Protein AF-A0A4V3Z1F3-F1 (afdb_monomer)

Secondary structure (DSSP, 8-state):
------HHHHHHHTTT-S-TTS----HHHHHHHHHHH---SSHHHHHHHHHHHHHHHHHHHHHHHHHHGGGS--S--S---S---HHHHHHHHHHHHTSSS--HHHHHHHHHHTT-----------

Structure (mmCIF, N/CA/C/O backbone):
data_AF-A0A4V3Z1F3-F1
#
_entry.id   AF-A0A4V3Z1F3-F1
#
loop_
_atom_site.group_PDB
_atom_site.id
_atom_site.type_symbol
_atom_site.label_atom_id
_atom_site.label_alt_id
_atom_site.label_comp_id
_atom_site.label_asym_id
_atom_site.label_entity_id
_atom_site.label_seq_id
_atom_site.pdbx_PDB_ins_code
_atom_site.Cartn_x
_atom_site.Cartn_y
_atom_site.Cartn_z
_atom_site.occupancy
_atom_site.B_iso_or_equiv
_atom_site.auth_seq_id
_atom_site.auth_comp_id
_atom_site.auth_asym_id
_atom_site.auth_atom_id
_atom_site.pdbx_PDB_model_num
ATOM 1 N N . MET A 1 1 ? 23.280 1.989 -1.046 1.00 28.89 1 MET A N 1
ATOM 2 C CA . MET A 1 1 ? 22.941 2.485 0.305 1.00 28.89 1 MET A CA 1
ATOM 3 C C . MET A 1 1 ? 21.951 1.508 0.903 1.00 28.89 1 MET A C 1
ATOM 5 O O . MET A 1 1 ? 21.004 1.151 0.226 1.00 28.89 1 MET A O 1
ATOM 9 N N . THR A 1 2 ? 22.189 0.994 2.107 1.00 34.03 2 THR A N 1
ATOM 10 C CA . THR A 1 2 ? 21.281 0.016 2.719 1.00 34.03 2 THR A CA 1
ATOM 11 C C . THR A 1 2 ? 20.202 0.789 3.471 1.00 34.03 2 THR A C 1
ATOM 13 O O . THR A 1 2 ? 20.437 1.203 4.604 1.00 34.03 2 THR A O 1
ATOM 16 N N . LEU A 1 3 ? 19.044 1.023 2.846 1.00 44.69 3 LEU A N 1
ATOM 17 C CA . LEU A 1 3 ? 17.815 1.413 3.548 1.00 44.69 3 LEU A CA 1
ATOM 18 C C . LEU A 1 3 ? 17.437 0.247 4.471 1.00 44.69 3 LEU A C 1
ATOM 20 O O . LEU A 1 3 ? 16.733 -0.684 4.096 1.00 44.69 3 LEU A O 1
ATOM 24 N N . LYS A 1 4 ? 18.069 0.224 5.647 1.00 42.78 4 LYS A N 1
ATOM 25 C CA . LYS A 1 4 ? 18.045 -0.900 6.586 1.00 42.78 4 LYS A CA 1
ATOM 26 C C . LYS A 1 4 ? 16.955 -0.766 7.642 1.00 42.78 4 LYS A C 1
ATOM 28 O O . LYS A 1 4 ? 16.762 -1.721 8.377 1.00 42.78 4 LYS A O 1
ATOM 33 N N . ALA A 1 5 ? 16.221 0.347 7.655 1.00 52.66 5 ALA A N 1
ATOM 34 C CA . ALA A 1 5 ? 14.943 0.408 8.342 1.00 52.66 5 ALA A CA 1
ATOM 35 C C . ALA A 1 5 ? 13.912 -0.341 7.489 1.00 52.66 5 ALA A C 1
ATOM 37 O O . ALA A 1 5 ? 13.192 0.248 6.685 1.00 52.66 5 ALA A O 1
ATOM 38 N N . GLY A 1 6 ? 13.905 -1.670 7.606 1.00 70.00 6 GLY A N 1
ATOM 39 C CA . GLY A 1 6 ? 12.818 -2.480 7.064 1.00 70.00 6 GLY A CA 1
ATOM 40 C C . GLY A 1 6 ? 11.495 -2.066 7.711 1.00 70.00 6 GLY A C 1
ATOM 41 O O . GLY A 1 6 ? 11.493 -1.520 8.816 1.00 70.00 6 GLY A O 1
ATOM 42 N N . ILE A 1 7 ? 10.369 -2.349 7.055 1.00 73.44 7 ILE A N 1
ATOM 43 C CA . ILE A 1 7 ? 9.035 -2.078 7.616 1.00 73.44 7 ILE A CA 1
ATOM 44 C C . ILE A 1 7 ? 8.907 -2.632 9.038 1.00 73.44 7 ILE A C 1
ATOM 46 O O . ILE A 1 7 ? 8.368 -1.951 9.894 1.00 73.44 7 ILE A O 1
ATOM 50 N N . ASP A 1 8 ? 9.519 -3.779 9.336 1.00 74.88 8 ASP A N 1
ATOM 51 C CA . ASP A 1 8 ? 9.546 -4.360 10.683 1.00 74.88 8 ASP A CA 1
ATOM 52 C C . ASP A 1 8 ? 10.271 -3.496 11.730 1.00 74.88 8 ASP A C 1
ATOM 54 O O . ASP A 1 8 ? 9.966 -3.551 12.920 1.00 74.88 8 ASP A O 1
ATOM 58 N N . GLU A 1 9 ? 11.286 -2.726 11.339 1.00 77.38 9 GLU A N 1
ATOM 59 C CA . GLU A 1 9 ? 11.969 -1.777 12.225 1.00 77.38 9 GLU A CA 1
ATOM 60 C C . GLU A 1 9 ? 11.124 -0.531 12.463 1.00 77.38 9 GLU A C 1
ATOM 62 O O . GLU A 1 9 ? 10.979 -0.099 13.606 1.00 77.38 9 GLU A O 1
ATOM 67 N N . ILE A 1 10 ? 10.492 -0.018 11.408 1.00 75.50 10 ILE A N 1
ATOM 68 C CA . ILE A 1 10 ? 9.575 1.119 11.499 1.00 75.50 10 ILE A CA 1
ATOM 69 C C . ILE A 1 10 ? 8.356 0.729 12.342 1.00 75.50 10 ILE A C 1
ATOM 71 O O . ILE A 1 10 ? 8.031 1.429 13.295 1.00 75.50 10 ILE A O 1
ATOM 75 N N . ALA A 1 11 ? 7.754 -0.432 12.090 1.00 74.56 11 ALA A N 1
ATOM 76 C CA . ALA A 1 11 ? 6.640 -0.983 12.857 1.00 74.56 11 ALA A CA 1
ATOM 77 C C . ALA A 1 11 ? 6.973 -1.103 14.351 1.00 74.56 11 ALA A C 1
ATOM 79 O O . ALA A 1 11 ? 6.165 -0.718 15.192 1.00 74.56 11 ALA A O 1
ATOM 80 N N . ARG A 1 12 ? 8.185 -1.569 14.693 1.00 77.00 12 ARG A N 1
ATOM 81 C CA . ARG A 1 12 ? 8.667 -1.610 16.085 1.00 77.00 12 ARG A CA 1
ATOM 82 C C . ARG A 1 12 ? 8.836 -0.218 16.697 1.00 77.00 12 ARG A C 1
ATOM 84 O O . ARG A 1 12 ? 8.597 -0.064 17.888 1.00 77.00 12 ARG A O 1
ATOM 91 N N . SER A 1 13 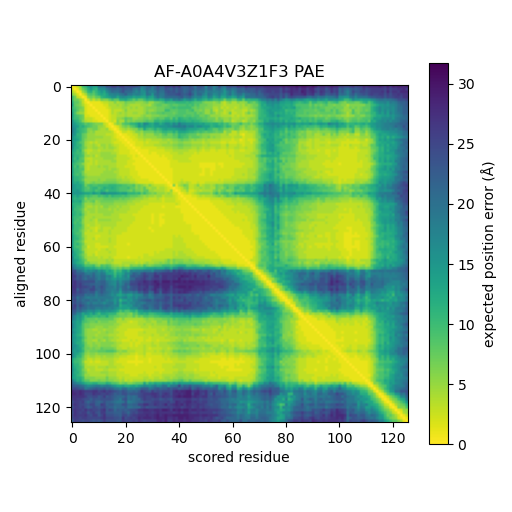? 9.244 0.776 15.909 1.00 75.00 13 SER A N 1
ATOM 92 C CA . SER A 1 13 ? 9.413 2.162 16.372 1.00 75.00 13 SER A CA 1
ATOM 93 C C . SER A 1 13 ? 8.094 2.914 16.583 1.00 75.00 13 SER A C 1
ATOM 95 O O . SER A 1 13 ? 8.071 3.914 17.292 1.00 75.00 13 SER A O 1
ATOM 97 N N . LEU A 1 14 ? 6.996 2.425 15.999 1.00 70.88 14 LEU A N 1
ATOM 98 C CA . LEU A 1 14 ? 5.681 3.068 16.033 1.00 70.88 14 LEU A CA 1
ATOM 99 C C . LEU A 1 14 ? 4.902 2.838 17.348 1.00 70.88 14 LEU A C 1
ATOM 101 O O . LEU A 1 14 ? 3.731 3.176 17.392 1.00 70.88 14 LEU A O 1
ATOM 105 N N . ASP A 1 15 ? 5.507 2.271 18.400 1.00 68.25 15 ASP A N 1
ATOM 106 C CA . ASP A 1 15 ? 4.989 2.199 19.788 1.00 68.25 15 ASP A CA 1
ATOM 107 C C . ASP A 1 15 ? 3.460 1.986 19.931 1.00 68.25 15 ASP A C 1
ATOM 109 O O . ASP A 1 15 ? 2.726 2.805 20.480 1.00 68.25 15 ASP A O 1
ATOM 113 N N . GLY A 1 16 ? 2.945 0.884 19.373 1.00 64.50 16 GLY A N 1
ATOM 114 C CA . GLY A 1 16 ? 1.521 0.525 19.476 1.00 64.50 16 GLY A CA 1
ATOM 115 C C . GLY A 1 16 ? 0.583 1.215 18.475 1.00 64.50 16 GLY A C 1
ATOM 116 O O . GLY A 1 16 ? -0.617 0.944 18.490 1.00 64.50 16 GLY A O 1
ATOM 117 N N . LEU A 1 17 ? 1.112 2.049 17.574 1.00 69.75 17 LEU A N 1
ATOM 118 C CA . LEU A 1 17 ? 0.372 2.655 16.458 1.00 69.75 17 LEU A CA 1
ATOM 119 C C . LEU A 1 17 ? 0.265 1.718 15.242 1.00 69.75 17 LEU A C 1
ATOM 121 O O . LEU A 1 17 ? -0.504 1.997 14.328 1.00 69.75 17 LEU A O 1
ATOM 125 N N . HIS A 1 18 ? 1.029 0.619 15.216 1.00 76.25 18 HIS A N 1
ATOM 126 C CA . HIS A 1 18 ? 0.930 -0.410 14.180 1.00 76.25 18 HIS A CA 1
ATOM 127 C C . HIS A 1 18 ? -0.309 -1.296 14.422 1.00 76.25 18 HIS A C 1
ATOM 129 O O . HIS A 1 18 ? -0.342 -2.021 15.422 1.00 76.25 18 HIS A O 1
ATOM 135 N N . PRO A 1 19 ? -1.327 -1.274 13.541 1.00 74.81 19 PRO A N 1
ATOM 136 C CA . PRO A 1 19 ? -2.547 -2.038 13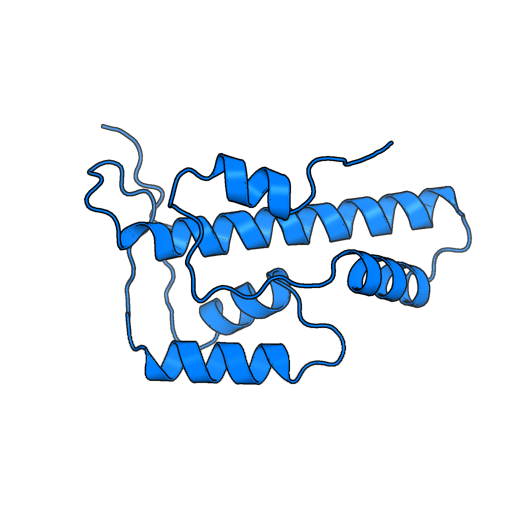.764 1.00 74.81 19 PRO A CA 1
ATOM 137 C C . PRO A 1 19 ? -2.307 -3.551 13.605 1.00 74.81 19 PRO A C 1
ATOM 139 O O . PRO A 1 19 ? -1.691 -3.964 12.625 1.00 74.81 19 PRO A O 1
ATOM 142 N N . PRO A 1 20 ? -2.834 -4.412 14.497 1.00 76.44 20 PRO A N 1
ATOM 143 C CA . PRO A 1 20 ? -2.590 -5.859 14.442 1.00 76.44 20 PRO A CA 1
ATOM 144 C C . PRO A 1 20 ? -3.236 -6.554 13.233 1.00 76.44 20 PRO A C 1
ATOM 146 O O . PRO A 1 20 ? -2.855 -7.669 12.894 1.00 76.44 20 PRO A O 1
ATOM 149 N N . TRP A 1 21 ? -4.219 -5.913 12.599 1.00 77.94 21 TRP A N 1
ATOM 150 C CA . TRP A 1 21 ? -4.883 -6.403 11.390 1.00 77.94 21 TRP A CA 1
ATOM 151 C C . TRP A 1 21 ? -4.145 -6.014 10.101 1.00 77.94 21 TRP A C 1
ATOM 153 O O . TRP A 1 21 ? -4.481 -6.530 9.036 1.00 77.94 21 TRP A O 1
ATOM 163 N N . LEU A 1 22 ? -3.165 -5.103 10.165 1.00 83.12 22 LEU A N 1
ATOM 164 C CA . LEU A 1 22 ? -2.455 -4.625 8.983 1.00 83.12 22 LEU A CA 1
ATOM 165 C C . LEU A 1 22 ? -1.472 -5.706 8.489 1.00 83.12 22 LEU A C 1
ATOM 167 O O . LEU A 1 22 ? -0.583 -6.105 9.244 1.00 83.12 22 LEU A O 1
ATOM 171 N N . PRO A 1 23 ? -1.587 -6.191 7.238 1.00 84.06 23 PRO A N 1
ATOM 172 C CA . PRO A 1 23 ? -0.687 -7.222 6.731 1.00 84.06 23 PRO A CA 1
ATOM 173 C C . PRO A 1 23 ? 0.748 -6.711 6.549 1.00 84.06 23 PRO A C 1
ATOM 175 O O . PRO A 1 23 ? 0.968 -5.546 6.212 1.00 84.06 23 PRO A O 1
ATOM 178 N N . ALA A 1 24 ? 1.722 -7.612 6.685 1.00 86.44 24 ALA A N 1
ATOM 179 C CA . ALA A 1 24 ? 3.105 -7.374 6.278 1.00 86.44 24 ALA A CA 1
ATOM 180 C C . ALA A 1 24 ? 3.274 -7.716 4.788 1.00 86.44 24 ALA A C 1
ATOM 182 O O . ALA A 1 24 ? 3.122 -8.877 4.400 1.00 86.44 24 ALA A O 1
ATOM 183 N N . TYR A 1 25 ? 3.571 -6.722 3.947 1.00 87.69 25 TYR A N 1
ATOM 184 C CA . TYR A 1 25 ? 3.825 -6.944 2.518 1.00 87.69 25 TYR A CA 1
ATOM 185 C C . TYR A 1 25 ? 5.303 -7.230 2.231 1.00 87.69 25 TYR A C 1
ATOM 187 O O . TYR A 1 25 ? 6.202 -6.694 2.882 1.00 87.69 25 TYR A O 1
ATOM 195 N N . ASP A 1 26 ? 5.562 -8.081 1.232 1.00 88.50 26 ASP A N 1
ATOM 196 C CA . ASP A 1 26 ? 6.920 -8.441 0.825 1.00 88.50 26 ASP A CA 1
ATOM 197 C C . ASP A 1 26 ? 7.554 -7.325 -0.017 1.00 88.50 26 ASP A C 1
ATOM 199 O O . ASP A 1 26 ? 7.405 -7.238 -1.238 1.00 88.50 26 ASP A O 1
ATOM 203 N N . MET A 1 27 ? 8.316 -6.479 0.668 1.00 86.12 27 MET A N 1
ATOM 204 C CA . MET A 1 27 ? 9.029 -5.357 0.067 1.00 86.12 27 MET A CA 1
ATOM 205 C C . MET A 1 27 ? 10.124 -5.793 -0.918 1.00 86.12 27 MET A C 1
ATOM 207 O O . MET A 1 27 ? 10.482 -5.027 -1.810 1.00 86.12 27 MET A O 1
ATOM 211 N N . ARG A 1 28 ? 10.652 -7.021 -0.810 1.00 89.06 28 ARG A N 1
ATOM 212 C CA . ARG A 1 28 ? 11.624 -7.545 -1.786 1.00 89.06 28 ARG A CA 1
ATOM 213 C C . ARG A 1 28 ? 10.929 -7.959 -3.071 1.00 89.06 28 ARG A C 1
ATOM 215 O O . ARG A 1 28 ? 11.433 -7.652 -4.148 1.00 89.06 28 ARG A O 1
ATOM 222 N N . ALA A 1 29 ? 9.776 -8.616 -2.959 1.00 89.31 29 ALA A N 1
ATOM 223 C CA . ALA A 1 29 ? 8.949 -8.934 -4.117 1.00 89.31 29 ALA A CA 1
ATOM 224 C C . ALA A 1 29 ? 8.496 -7.655 -4.839 1.00 89.31 29 ALA A C 1
ATOM 226 O O . ALA A 1 29 ? 8.532 -7.602 -6.068 1.00 89.31 29 ALA A O 1
ATOM 227 N N . TYR A 1 30 ? 8.147 -6.602 -4.091 1.00 90.69 30 TYR A N 1
ATOM 228 C CA . TYR A 1 30 ? 7.823 -5.302 -4.679 1.00 90.69 30 TYR A CA 1
ATOM 229 C C . TYR A 1 30 ? 9.025 -4.655 -5.380 1.00 90.69 30 TYR A C 1
ATOM 231 O O . TYR A 1 30 ? 8.898 -4.253 -6.533 1.00 90.69 30 TYR A O 1
ATOM 239 N N . ALA A 1 31 ? 10.204 -4.626 -4.751 1.00 90.31 31 ALA A N 1
ATOM 240 C CA . ALA A 1 31 ? 11.419 -4.112 -5.387 1.00 90.31 31 ALA A CA 1
ATOM 241 C C . ALA A 1 31 ? 11.763 -4.866 -6.685 1.00 90.31 31 ALA A C 1
ATOM 243 O O . ALA A 1 31 ? 12.080 -4.236 -7.689 1.00 90.31 31 ALA A O 1
ATOM 244 N N . ALA A 1 32 ? 11.638 -6.199 -6.694 1.00 91.19 32 ALA A N 1
ATOM 245 C CA . ALA A 1 32 ? 11.863 -7.021 -7.885 1.00 91.19 32 ALA A CA 1
ATOM 246 C C . ALA A 1 32 ? 10.837 -6.745 -8.996 1.00 91.19 32 ALA A C 1
ATOM 248 O O . ALA A 1 32 ? 11.184 -6.731 -10.176 1.00 91.19 32 ALA A O 1
ATOM 249 N N . LYS A 1 33 ? 9.574 -6.492 -8.633 1.00 93.56 33 LYS A N 1
ATOM 250 C CA . LYS A 1 33 ? 8.557 -6.051 -9.590 1.00 93.56 33 LYS A CA 1
ATOM 251 C C . LYS A 1 33 ? 8.937 -4.697 -10.200 1.00 93.56 33 LYS A C 1
ATOM 253 O O . LYS A 1 33 ? 8.929 -4.578 -11.421 1.00 93.56 33 LYS A O 1
ATOM 258 N N . VAL A 1 34 ? 9.294 -3.710 -9.373 1.00 91.62 34 VAL A N 1
ATOM 259 C CA . VAL A 1 34 ? 9.704 -2.372 -9.838 1.00 91.62 34 VAL A CA 1
ATOM 260 C C . VAL A 1 34 ? 10.903 -2.473 -10.776 1.00 91.62 34 VAL A C 1
ATOM 262 O O . VAL A 1 34 ? 10.856 -1.895 -11.853 1.00 91.62 34 VAL A O 1
ATOM 265 N N . ASP A 1 35 ? 11.919 -3.260 -10.418 1.00 91.94 35 ASP A N 1
ATOM 266 C CA . ASP A 1 35 ? 13.084 -3.550 -11.264 1.00 91.94 35 ASP A CA 1
ATOM 267 C C . ASP A 1 35 ? 12.668 -4.105 -12.638 1.00 91.94 35 ASP A C 1
ATOM 269 O O . ASP A 1 35 ? 13.054 -3.574 -13.679 1.00 91.94 35 ASP A O 1
ATOM 273 N N . SER A 1 36 ? 11.780 -5.106 -12.657 1.00 91.62 36 SER A N 1
ATOM 274 C CA . SER A 1 36 ? 11.293 -5.717 -13.903 1.00 91.62 36 SER A CA 1
ATOM 275 C C . SER A 1 36 ? 10.482 -4.766 -14.796 1.00 91.62 36 SER A C 1
ATOM 277 O O . SER A 1 36 ? 10.464 -4.923 -16.016 1.00 91.62 36 SER A O 1
ATOM 279 N N . GLU A 1 37 ? 9.822 -3.774 -14.199 1.00 91.44 37 GLU A N 1
ATOM 280 C CA . GLU A 1 37 ? 8.992 -2.779 -14.888 1.00 91.44 37 GLU A CA 1
ATOM 281 C C . GLU A 1 37 ? 9.775 -1.493 -15.217 1.00 91.44 37 GLU A C 1
ATOM 283 O O . GLU A 1 37 ? 9.272 -0.635 -15.943 1.00 91.44 37 GLU A O 1
ATOM 288 N N . CYS A 1 38 ? 11.007 -1.359 -14.712 1.00 82.81 38 CYS A N 1
ATOM 289 C CA . CYS A 1 38 ? 11.717 -0.091 -14.569 1.00 82.81 38 CYS A CA 1
ATOM 290 C C . CYS A 1 38 ? 12.047 0.615 -15.894 1.00 82.81 38 CYS A C 1
ATOM 292 O O . CYS A 1 38 ? 12.248 1.827 -15.899 1.00 82.81 38 CYS A O 1
ATOM 294 N N . GLY A 1 39 ? 12.122 -0.098 -17.021 1.00 86.06 39 GLY A N 1
ATOM 295 C CA . GLY A 1 39 ? 12.278 0.465 -18.375 1.00 86.06 39 GLY A CA 1
ATOM 296 C C . GLY A 1 39 ? 13.561 1.273 -18.652 1.00 86.06 39 GLY A C 1
ATOM 297 O O . GLY A 1 39 ? 13.862 1.561 -19.812 1.00 86.06 39 GLY A O 1
ATOM 298 N N . TYR A 1 40 ? 14.333 1.636 -17.626 1.00 89.38 40 TYR A N 1
ATOM 299 C CA . TYR A 1 40 ? 15.585 2.369 -17.739 1.00 89.38 40 TYR A CA 1
ATOM 300 C C . TYR A 1 40 ? 16.721 1.431 -18.150 1.00 89.38 40 TYR A C 1
ATOM 302 O O . TYR A 1 40 ? 16.915 0.370 -17.572 1.00 89.38 40 TYR A O 1
ATOM 310 N N . GLY A 1 41 ? 17.528 1.861 -19.122 1.00 84.00 41 GLY A N 1
ATOM 311 C CA . GLY A 1 41 ? 18.714 1.117 -19.566 1.00 84.00 41 GLY A CA 1
ATOM 312 C C . GLY A 1 41 ? 19.981 1.372 -18.740 1.00 84.00 41 GLY A C 1
ATOM 313 O O . GLY A 1 41 ? 21.048 0.906 -19.121 1.00 84.00 41 GLY A O 1
ATOM 314 N N . SER A 1 42 ? 19.900 2.162 -17.666 1.00 92.50 42 SER A N 1
ATOM 315 C CA . SER A 1 42 ? 21.041 2.517 -16.815 1.00 92.50 42 SER A CA 1
ATOM 316 C C . SER A 1 42 ? 20.818 2.012 -15.396 1.00 92.50 42 SER A C 1
ATOM 318 O O . SER A 1 42 ? 19.858 2.433 -14.754 1.00 92.50 42 SER A O 1
ATOM 320 N N . ASP A 1 43 ? 21.755 1.214 -14.883 1.00 89.00 43 ASP A N 1
ATOM 321 C CA . ASP A 1 43 ? 21.715 0.656 -13.522 1.00 89.00 43 ASP A CA 1
ATOM 322 C C . ASP A 1 43 ? 21.519 1.728 -12.441 1.00 89.00 43 ASP A C 1
ATOM 324 O O . ASP A 1 43 ? 20.823 1.514 -11.452 1.00 89.00 43 ASP A O 1
ATOM 328 N N . MET A 1 44 ? 22.097 2.917 -12.639 1.00 91.31 44 MET A N 1
ATOM 329 C CA . MET A 1 44 ? 21.938 4.035 -11.710 1.00 91.31 44 MET A CA 1
ATOM 330 C C . MET A 1 44 ? 20.494 4.548 -11.681 1.00 91.31 44 MET A C 1
ATOM 332 O O . MET A 1 44 ? 19.966 4.838 -10.612 1.00 91.31 44 MET A O 1
ATOM 336 N N . MET A 1 45 ? 19.850 4.650 -12.844 1.00 92.88 45 MET A N 1
ATOM 337 C CA . MET A 1 45 ? 18.457 5.093 -12.940 1.00 92.88 45 MET A CA 1
ATOM 338 C C . MET A 1 45 ? 17.499 4.037 -12.392 1.00 92.88 45 MET A C 1
ATOM 340 O O . MET A 1 45 ? 16.537 4.389 -11.716 1.00 92.88 45 MET A O 1
ATOM 344 N N . VAL A 1 46 ? 17.802 2.757 -12.622 1.0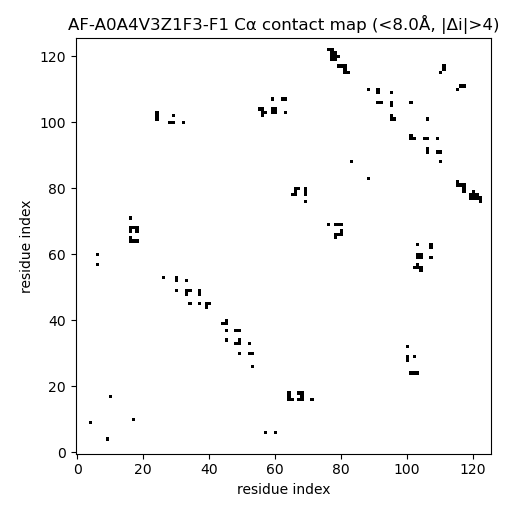0 90.12 46 VAL A N 1
ATOM 345 C CA . VAL A 1 46 ? 17.054 1.636 -12.044 1.00 90.12 46 VAL A CA 1
ATOM 346 C C . VAL A 1 46 ? 17.114 1.672 -10.518 1.00 90.12 46 VAL A C 1
ATOM 348 O O . VAL A 1 46 ? 16.080 1.626 -9.857 1.00 90.12 46 VAL A O 1
ATOM 351 N N . ALA A 1 47 ? 18.307 1.856 -9.947 1.00 88.62 47 ALA A N 1
ATOM 352 C CA . ALA A 1 47 ? 18.472 1.971 -8.501 1.00 88.62 47 ALA A CA 1
ATOM 353 C C . ALA A 1 47 ? 17.689 3.159 -7.910 1.00 88.62 47 ALA A C 1
ATOM 355 O O . ALA A 1 47 ? 17.032 3.003 -6.884 1.00 88.62 47 ALA A O 1
ATOM 356 N N . ILE A 1 48 ? 17.712 4.323 -8.572 1.00 91.06 48 ILE A N 1
ATOM 357 C CA . ILE A 1 48 ? 16.963 5.512 -8.132 1.00 91.06 48 ILE A CA 1
ATOM 358 C C . ILE A 1 48 ? 15.450 5.262 -8.163 1.00 91.06 48 ILE A C 1
ATOM 360 O O . ILE A 1 48 ? 14.754 5.654 -7.224 1.00 91.06 48 ILE A O 1
ATOM 364 N N . GLU A 1 49 ? 14.930 4.612 -9.207 1.00 92.44 49 GLU A N 1
ATOM 365 C CA . GLU A 1 49 ? 13.501 4.287 -9.304 1.00 92.44 49 GLU A CA 1
ATOM 366 C C . GLU A 1 49 ? 13.089 3.325 -8.188 1.00 92.44 49 GLU A C 1
ATOM 368 O O . GLU A 1 49 ? 12.123 3.593 -7.473 1.00 92.44 49 GLU A O 1
ATOM 373 N N . ILE A 1 50 ? 13.852 2.247 -7.983 1.00 90.25 50 ILE A N 1
ATOM 374 C CA . ILE A 1 50 ? 13.585 1.268 -6.923 1.00 90.25 50 ILE A CA 1
ATOM 375 C C . ILE A 1 50 ? 13.590 1.954 -5.554 1.00 90.25 50 ILE A C 1
ATOM 377 O O . ILE A 1 50 ? 12.625 1.810 -4.805 1.00 90.25 50 ILE A O 1
ATOM 381 N N . ASP A 1 51 ? 14.616 2.746 -5.236 1.00 90.56 51 ASP A N 1
ATOM 382 C CA . ASP A 1 51 ? 14.707 3.449 -3.950 1.00 90.56 51 ASP A CA 1
ATOM 383 C C . ASP A 1 51 ? 13.532 4.422 -3.751 1.00 90.56 51 ASP A C 1
ATOM 385 O O . ASP A 1 51 ? 12.946 4.478 -2.666 1.00 90.56 51 ASP A O 1
ATOM 389 N N . THR A 1 52 ? 13.129 5.139 -4.805 1.00 90.81 52 THR A N 1
ATOM 390 C CA . THR A 1 52 ? 11.989 6.069 -4.765 1.00 90.81 52 THR A CA 1
ATOM 391 C C . THR A 1 52 ? 10.683 5.331 -4.475 1.00 90.81 52 THR A C 1
ATOM 393 O O . THR A 1 52 ? 9.953 5.705 -3.557 1.00 90.81 52 THR A O 1
ATOM 396 N N . ARG A 1 53 ? 10.398 4.240 -5.195 1.00 91.25 53 ARG A N 1
ATOM 397 C CA . ARG A 1 53 ? 9.180 3.437 -4.987 1.00 91.25 53 ARG A CA 1
ATOM 398 C C . ARG A 1 53 ? 9.138 2.782 -3.617 1.00 91.25 53 ARG A C 1
ATOM 400 O O . ARG A 1 53 ? 8.078 2.708 -3.002 1.00 91.25 53 ARG A O 1
ATOM 407 N N . MET A 1 54 ? 10.280 2.319 -3.125 1.00 90.69 54 MET A N 1
ATOM 408 C CA . MET A 1 54 ? 10.390 1.730 -1.792 1.00 90.69 54 MET A CA 1
ATOM 409 C C . MET A 1 54 ? 10.140 2.767 -0.697 1.00 90.69 54 MET A C 1
ATOM 411 O O . MET A 1 54 ? 9.482 2.466 0.300 1.00 90.69 54 MET A O 1
ATOM 415 N N . PHE A 1 55 ? 10.609 4.001 -0.892 1.00 88.44 55 PHE A N 1
ATOM 416 C CA . PHE A 1 55 ? 10.311 5.107 0.011 1.00 88.44 55 PHE A CA 1
ATOM 417 C C . PHE A 1 55 ? 8.814 5.456 0.027 1.00 88.44 55 PHE A C 1
ATOM 419 O O . PHE A 1 55 ? 8.245 5.625 1.106 1.00 88.44 55 PHE A O 1
ATOM 426 N N . GLU A 1 56 ? 8.150 5.496 -1.134 1.00 89.69 56 GLU A N 1
ATOM 427 C CA . GLU A 1 56 ? 6.696 5.717 -1.222 1.00 89.69 56 GLU A CA 1
ATOM 428 C C . GLU A 1 56 ? 5.897 4.668 -0.430 1.00 89.69 56 GLU A C 1
ATOM 430 O O . GLU A 1 56 ? 4.938 5.014 0.264 1.00 89.69 56 GLU A O 1
ATOM 435 N N . GLU A 1 57 ? 6.307 3.398 -0.478 1.00 91.19 57 GLU A N 1
ATOM 436 C CA . GLU A 1 57 ? 5.679 2.327 0.305 1.00 91.19 57 GLU A CA 1
ATOM 437 C C . GLU A 1 57 ? 5.855 2.511 1.812 1.00 91.19 57 GLU A C 1
ATOM 439 O O . GLU A 1 57 ? 4.905 2.319 2.572 1.00 91.19 57 GLU A O 1
ATOM 444 N N . ILE A 1 58 ? 7.042 2.929 2.254 1.00 88.31 58 ILE A N 1
ATOM 445 C C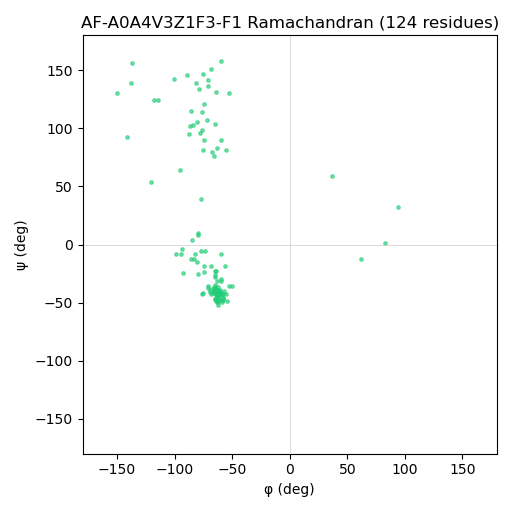A . ILE A 1 58 ? 7.304 3.225 3.668 1.00 88.31 58 ILE A CA 1
ATOM 446 C C . ILE A 1 58 ? 6.418 4.380 4.151 1.00 88.31 58 ILE A C 1
ATOM 448 O O . ILE A 1 58 ? 5.805 4.289 5.216 1.00 88.31 58 ILE A O 1
ATOM 452 N N . VAL A 1 59 ? 6.309 5.452 3.364 1.00 85.81 59 VAL A N 1
ATOM 453 C CA . VAL A 1 59 ? 5.441 6.594 3.687 1.00 85.81 59 VAL A CA 1
ATOM 454 C C . VAL A 1 59 ? 3.975 6.159 3.746 1.00 85.81 59 VAL A C 1
ATOM 456 O O . VAL A 1 59 ? 3.264 6.514 4.687 1.00 85.81 59 VAL A O 1
ATOM 459 N N . ALA A 1 60 ? 3.518 5.343 2.793 1.00 87.38 60 ALA A N 1
ATOM 460 C CA . ALA A 1 60 ? 2.157 4.818 2.795 1.00 87.38 60 ALA A CA 1
ATOM 461 C C . ALA A 1 60 ? 1.874 3.933 4.018 1.00 87.38 60 ALA A C 1
ATOM 463 O O . ALA A 1 60 ? 0.814 4.069 4.628 1.00 87.38 60 ALA A O 1
ATOM 464 N N . PHE A 1 61 ? 2.820 3.081 4.422 1.00 86.69 61 PHE A N 1
ATOM 465 C CA . PHE A 1 61 ? 2.719 2.283 5.645 1.00 86.69 61 PHE A CA 1
ATOM 466 C C . PHE A 1 61 ? 2.533 3.166 6.889 1.00 86.69 61 PHE A C 1
ATOM 468 O O . PHE A 1 61 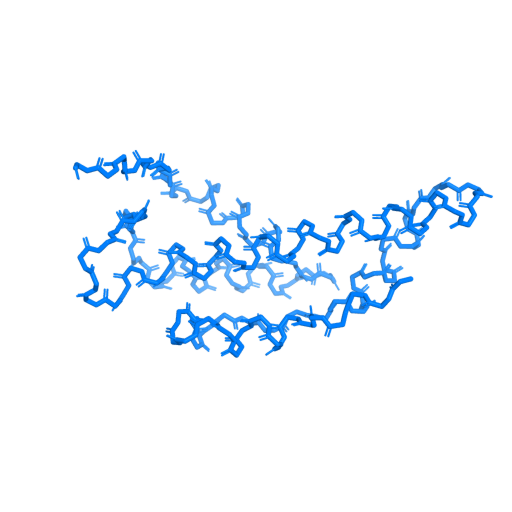? 1.614 2.935 7.678 1.00 86.69 61 PHE A O 1
ATOM 475 N N . VAL A 1 62 ? 3.352 4.214 7.038 1.00 83.25 62 VAL A N 1
ATOM 476 C CA . VAL A 1 62 ? 3.241 5.168 8.155 1.00 83.25 62 VAL A CA 1
ATO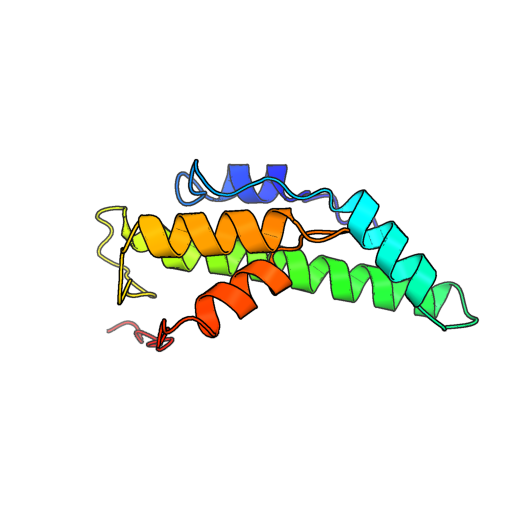M 477 C C . VAL A 1 62 ? 1.892 5.888 8.134 1.00 83.25 62 VAL A C 1
ATOM 479 O O . VAL A 1 62 ? 1.266 6.026 9.183 1.00 83.25 62 VAL A O 1
ATOM 482 N N . HIS A 1 63 ? 1.400 6.294 6.961 1.00 80.81 63 HIS A N 1
ATOM 483 C CA . HIS A 1 63 ? 0.083 6.923 6.830 1.00 80.81 63 HIS A CA 1
ATOM 484 C C . HIS A 1 63 ? -1.066 5.995 7.226 1.00 80.81 63 HIS A C 1
ATOM 486 O O . HIS A 1 63 ? -1.971 6.432 7.935 1.00 80.81 63 HIS A O 1
ATOM 492 N N . VAL A 1 64 ? -1.034 4.721 6.818 1.00 80.50 64 VAL A N 1
ATOM 493 C CA . VAL A 1 64 ? -2.041 3.740 7.249 1.00 80.50 64 VAL A CA 1
ATOM 494 C C . VAL A 1 64 ? -1.980 3.574 8.768 1.00 80.50 64 VAL A C 1
ATOM 496 O O . VAL A 1 64 ? -3.003 3.704 9.432 1.00 80.50 64 VAL A O 1
ATOM 499 N N . CYS A 1 65 ? -0.795 3.395 9.354 1.00 80.31 65 CYS A N 1
ATOM 500 C CA . CYS A 1 65 ? -0.666 3.305 10.811 1.00 80.31 65 CYS A CA 1
ATOM 501 C C . CYS A 1 65 ? -1.206 4.564 11.516 1.00 80.31 65 CYS A C 1
ATOM 503 O O . CYS A 1 65 ? -1.992 4.459 12.453 1.00 80.31 65 CYS A O 1
ATOM 505 N N . GLY A 1 66 ? -0.861 5.760 11.032 1.00 74.50 66 GLY A N 1
ATOM 506 C CA . GLY A 1 66 ? -1.311 7.036 11.598 1.00 74.50 66 GLY A CA 1
ATOM 507 C C . GLY A 1 66 ? -2.820 7.279 11.489 1.00 74.50 66 GLY A C 1
ATOM 508 O O . GLY A 1 66 ? -3.423 7.807 12.423 1.00 74.50 66 GLY A O 1
ATOM 509 N N . ALA A 1 67 ? -3.459 6.855 10.396 1.00 71.94 67 ALA A N 1
ATOM 510 C CA . ALA A 1 67 ? -4.908 6.976 10.229 1.00 71.94 67 ALA A CA 1
ATOM 511 C C . ALA A 1 67 ? -5.681 6.138 11.268 1.00 71.94 67 ALA A C 1
ATOM 513 O O . ALA A 1 67 ? -6.694 6.584 11.819 1.00 71.94 67 ALA A O 1
ATOM 514 N N . PHE A 1 68 ? -5.171 4.946 11.586 1.00 68.88 68 PHE A N 1
ATOM 515 C CA . PHE A 1 68 ? -5.819 3.988 12.489 1.00 68.88 68 PHE A CA 1
ATOM 516 C C . PHE A 1 68 ? -5.285 4.012 13.930 1.00 68.88 68 PHE A C 1
ATOM 518 O O . PHE A 1 68 ? -5.922 3.469 14.833 1.00 68.88 68 PHE A O 1
ATOM 525 N N . ALA A 1 69 ? -4.200 4.744 14.187 1.00 60.19 69 ALA A N 1
ATOM 526 C CA . ALA A 1 69 ? -3.746 5.132 15.523 1.00 60.19 69 ALA A CA 1
ATOM 527 C C . ALA A 1 69 ? -4.812 5.892 16.337 1.00 60.19 69 ALA A C 1
ATOM 529 O O . ALA A 1 69 ? -4.740 5.948 17.563 1.00 60.19 69 ALA A O 1
ATOM 530 N N . SER A 1 70 ? -5.836 6.439 15.673 1.00 52.66 70 SER A N 1
ATOM 531 C CA . SER A 1 70 ? -7.011 7.067 16.291 1.00 52.66 70 SER A CA 1
ATOM 532 C C . SER A 1 70 ? -7.836 6.133 17.203 1.00 52.66 70 SER A C 1
ATOM 534 O O . SER A 1 70 ? -8.699 6.618 17.937 1.00 52.66 70 SER A O 1
ATOM 536 N N . LEU A 1 71 ? -7.541 4.824 17.230 1.00 51.00 71 LEU A N 1
ATOM 537 C CA . LEU A 1 71 ? -8.070 3.855 18.203 1.00 51.00 71 LEU A CA 1
ATOM 538 C C . LEU A 1 71 ? -7.390 3.922 19.592 1.00 51.00 71 LEU A C 1
ATOM 540 O O . LEU A 1 71 ? -7.842 3.252 20.520 1.00 51.00 71 LEU A O 1
ATOM 544 N N . GLN A 1 72 ? -6.340 4.734 19.767 1.00 46.44 72 GLN A N 1
ATOM 545 C CA . GLN A 1 72 ? -5.685 5.005 21.056 1.00 46.44 72 GLN A CA 1
ATOM 546 C C . GLN A 1 72 ? -6.147 6.357 21.654 1.00 46.44 72 GLN A C 1
ATOM 548 O O . GLN A 1 72 ? -6.320 7.338 20.925 1.00 46.44 72 GLN A O 1
ATOM 553 N N . PRO A 1 73 ? -6.330 6.466 22.987 1.00 48.78 73 PRO A N 1
ATOM 554 C CA . PRO A 1 73 ? -6.914 7.630 23.670 1.00 48.78 73 PRO A CA 1
ATOM 555 C C . PRO A 1 73 ? -5.951 8.830 23.823 1.00 48.78 73 PRO A C 1
ATOM 557 O O . PRO A 1 73 ? -5.946 9.506 24.848 1.00 48.78 73 PRO A O 1
ATOM 560 N N . SER A 1 74 ? -5.137 9.124 22.808 1.00 50.56 74 SER A N 1
ATOM 561 C CA . SER A 1 74 ? -4.252 10.294 22.783 1.00 50.56 74 SER A CA 1
ATOM 562 C C . SER A 1 74 ? -5.010 11.565 22.369 1.00 50.56 74 SER A C 1
ATOM 564 O O . SER A 1 74 ? -5.851 11.547 21.464 1.00 50.56 74 SER A O 1
ATOM 566 N N . THR A 1 75 ? -4.711 12.683 23.036 1.00 45.25 75 THR A N 1
ATOM 567 C CA . THR A 1 75 ? -5.283 14.021 22.799 1.00 45.25 75 THR A CA 1
ATOM 568 C C . THR A 1 75 ? -4.613 14.795 21.654 1.00 45.25 75 THR A C 1
ATOM 570 O O . THR A 1 75 ? -5.146 15.819 21.237 1.00 45.25 75 THR A O 1
ATOM 573 N N . ALA A 1 76 ? -3.505 14.307 21.086 1.00 47.75 76 ALA A N 1
ATOM 574 C CA . ALA A 1 76 ? -2.802 14.929 19.955 1.00 47.75 76 ALA A CA 1
ATOM 575 C C . ALA A 1 76 ? -3.250 14.319 18.611 1.00 47.75 76 ALA A C 1
ATOM 577 O O . ALA A 1 76 ? -2.490 13.632 17.929 1.00 47.75 76 ALA A O 1
ATOM 578 N N . ARG A 1 77 ? -4.527 14.495 18.252 1.00 49.91 77 ARG A N 1
ATOM 579 C CA . ARG A 1 77 ? -5.113 13.870 17.053 1.00 49.91 77 ARG A CA 1
ATOM 580 C C . ARG A 1 77 ? -4.826 14.696 15.800 1.00 49.91 77 ARG A C 1
ATOM 582 O O . ARG A 1 77 ? -5.503 15.684 15.554 1.00 49.91 77 ARG A O 1
ATOM 589 N N . GLN A 1 78 ? -3.868 14.248 14.992 1.00 47.25 78 GLN A N 1
ATOM 590 C CA . GLN A 1 78 ? -3.652 14.763 13.630 1.00 47.25 78 GLN A CA 1
ATOM 591 C C . GLN A 1 78 ? -4.625 14.154 12.601 1.00 47.25 78 GLN A C 1
ATOM 593 O O . GLN A 1 78 ? -4.780 14.696 11.514 1.00 47.25 78 GLN A O 1
ATOM 598 N N . TYR A 1 79 ? -5.312 13.053 12.938 1.00 45.81 79 TYR A N 1
ATOM 599 C CA . TYR A 1 79 ? -6.195 12.317 12.025 1.00 45.81 79 TYR A CA 1
ATOM 600 C C . TYR A 1 79 ? -7.490 11.881 12.724 1.00 45.81 79 TYR A C 1
ATOM 602 O O . TYR A 1 79 ? -7.464 11.439 13.875 1.00 45.81 79 TYR A O 1
ATOM 610 N N . ALA A 1 80 ? -8.630 11.998 12.033 1.00 46.25 80 ALA A N 1
ATOM 611 C CA . ALA A 1 80 ? -9.937 11.552 12.515 1.00 46.25 80 ALA A CA 1
ATOM 612 C C . ALA A 1 80 ? -10.460 10.393 11.652 1.00 46.25 80 ALA A C 1
ATOM 614 O O . ALA A 1 80 ? -10.588 10.529 10.437 1.00 46.25 80 ALA A O 1
ATOM 615 N N . CYS A 1 81 ? -10.785 9.259 12.282 1.00 52.09 81 CYS A N 1
ATOM 616 C CA . CYS A 1 81 ? -11.466 8.148 11.619 1.00 52.09 81 CYS A CA 1
ATOM 617 C C . CYS A 1 81 ? -12.927 8.547 11.353 1.00 52.09 81 CYS A C 1
ATOM 619 O O . CYS A 1 81 ? -13.724 8.667 12.283 1.00 52.09 81 CYS A O 1
ATOM 621 N N . VAL A 1 82 ? -13.263 8.813 10.088 1.00 52.12 82 VAL A N 1
ATOM 622 C CA . VAL A 1 82 ? -14.603 9.279 9.684 1.00 52.12 82 VAL A CA 1
ATOM 623 C C . VAL A 1 82 ? -15.603 8.116 9.608 1.00 52.12 82 VAL A C 1
ATOM 625 O O . VAL A 1 82 ? -16.800 8.325 9.809 1.00 52.12 82 VAL A O 1
ATOM 628 N N . ARG A 1 83 ? -15.125 6.884 9.380 1.00 54.00 83 ARG A N 1
ATOM 629 C CA . ARG A 1 83 ? -15.918 5.647 9.349 1.00 54.00 83 ARG A CA 1
ATOM 630 C C . ARG A 1 83 ? -15.069 4.456 9.800 1.00 54.00 83 ARG A C 1
ATOM 632 O O . ARG A 1 83 ? -13.969 4.271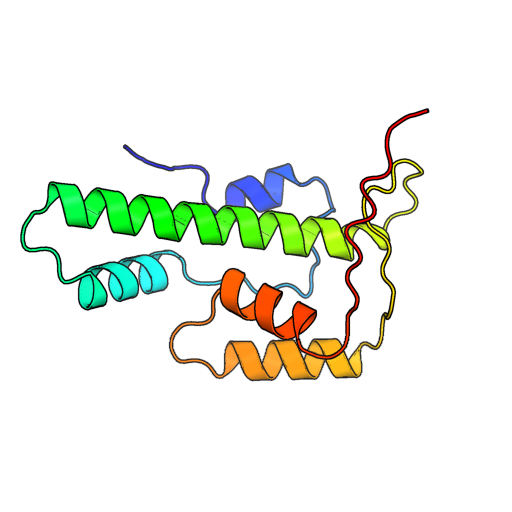 9.298 1.00 54.00 83 ARG A O 1
ATOM 639 N N . ASN A 1 84 ? -15.596 3.666 10.734 1.00 58.53 84 ASN A N 1
ATOM 640 C CA . ASN A 1 84 ? -14.980 2.439 11.250 1.00 58.53 84 ASN A CA 1
ATOM 641 C C . ASN A 1 84 ? -15.914 1.245 10.988 1.00 58.53 84 ASN A C 1
ATOM 643 O O . ASN A 1 84 ? -16.345 0.571 11.923 1.00 58.53 84 ASN A O 1
ATOM 647 N N . ASP A 1 85 ? -16.327 1.064 9.730 1.00 68.31 85 ASP A N 1
ATOM 648 C CA . ASP A 1 85 ? -17.055 -0.140 9.331 1.00 68.31 85 ASP A CA 1
ATOM 649 C C . ASP A 1 85 ? -16.035 -1.258 9.108 1.00 68.31 85 ASP A C 1
ATOM 651 O O . ASP A 1 85 ? -15.278 -1.247 8.136 1.00 68.31 85 ASP A O 1
ATOM 655 N N . SER A 1 86 ? -15.978 -2.202 10.048 1.00 70.75 86 SER A N 1
ATOM 656 C CA . SER A 1 86 ? -15.034 -3.316 9.985 1.00 70.75 86 SER A CA 1
ATOM 657 C C . SER A 1 86 ? -15.233 -4.171 8.734 1.00 70.75 86 SER A C 1
ATOM 659 O O . SER A 1 86 ? -14.252 -4.677 8.205 1.00 70.75 86 SER A O 1
ATOM 661 N N . ALA A 1 87 ? -16.465 -4.289 8.225 1.00 76.12 87 ALA A N 1
ATOM 662 C CA . ALA A 1 87 ? -16.741 -5.084 7.031 1.00 76.12 87 ALA A CA 1
ATOM 663 C C . ALA A 1 87 ? -16.156 -4.437 5.765 1.00 76.12 87 ALA A C 1
ATOM 665 O O . ALA A 1 87 ? -15.577 -5.128 4.934 1.00 76.12 87 ALA A O 1
ATOM 666 N N . GLU A 1 88 ? -16.233 -3.107 5.647 1.00 77.06 88 GLU A N 1
ATOM 667 C CA . GLU A 1 88 ? -15.629 -2.378 4.522 1.00 77.06 88 GLU A CA 1
ATOM 668 C C . GLU A 1 88 ? -14.096 -2.496 4.541 1.00 77.06 88 GLU A C 1
ATOM 670 O O . GLU A 1 88 ? -13.465 -2.703 3.503 1.00 77.06 88 GLU A O 1
ATOM 675 N N . ILE A 1 89 ? -13.487 -2.402 5.728 1.00 78.44 89 ILE A N 1
ATOM 676 C CA . ILE A 1 89 ? -12.038 -2.572 5.896 1.00 78.44 89 ILE A CA 1
ATOM 677 C C . ILE A 1 89 ? -11.621 -3.995 5.506 1.00 78.44 89 ILE A C 1
ATOM 679 O O . ILE A 1 89 ? -10.654 -4.155 4.758 1.00 78.44 89 ILE A O 1
ATOM 683 N N . ASP A 1 90 ? -12.356 -5.012 5.958 1.00 83.25 90 ASP A N 1
ATOM 684 C CA . ASP A 1 90 ? -12.089 -6.414 5.627 1.00 83.25 90 ASP A CA 1
ATOM 685 C C . ASP A 1 90 ? -12.189 -6.672 4.113 1.00 83.25 90 ASP A C 1
ATOM 687 O O . ASP A 1 90 ? -11.306 -7.316 3.537 1.00 83.25 90 ASP A O 1
ATOM 691 N N . ASP A 1 91 ? -13.195 -6.106 3.441 1.00 86.19 91 ASP A N 1
A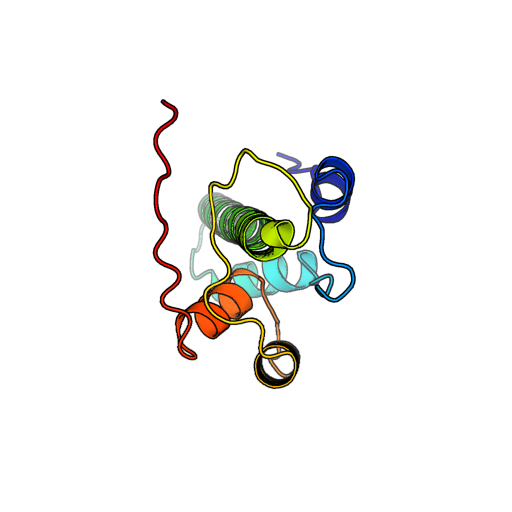TOM 692 C CA . ASP A 1 91 ? -13.362 -6.215 1.987 1.00 86.19 91 ASP A CA 1
ATOM 693 C C . ASP A 1 91 ? -12.204 -5.552 1.224 1.00 86.19 91 ASP A C 1
ATOM 695 O O . ASP A 1 91 ? -11.662 -6.124 0.270 1.00 86.19 91 ASP A O 1
ATOM 699 N N . VAL A 1 92 ? -11.771 -4.360 1.650 1.00 86.56 92 VAL A N 1
ATOM 700 C CA . VAL A 1 92 ? -10.630 -3.657 1.041 1.00 86.56 92 VAL A CA 1
ATOM 701 C C . VAL A 1 92 ? -9.324 -4.420 1.268 1.00 86.56 92 VAL A C 1
ATOM 703 O O . VAL A 1 92 ? -8.498 -4.513 0.352 1.00 86.56 92 VAL A O 1
ATOM 706 N N . LEU A 1 93 ? -9.132 -5.002 2.454 1.00 87.81 93 LEU A N 1
ATOM 707 C CA . LEU A 1 93 ? -7.979 -5.850 2.756 1.00 87.81 93 LEU A CA 1
ATOM 708 C C . LEU A 1 93 ? -7.970 -7.101 1.875 1.00 87.81 93 LEU A C 1
ATOM 710 O O . LEU A 1 93 ? -6.934 -7.407 1.277 1.00 87.81 93 LEU A O 1
ATOM 714 N N . ALA A 1 94 ? -9.109 -7.782 1.738 1.00 89.25 94 ALA A N 1
ATOM 715 C CA . ALA A 1 94 ? -9.253 -8.960 0.888 1.00 89.25 94 ALA A CA 1
ATOM 716 C C . ALA A 1 94 ? -8.977 -8.633 -0.588 1.00 89.25 94 ALA A C 1
ATOM 718 O O . ALA A 1 94 ? -8.222 -9.345 -1.256 1.00 89.25 94 ALA A O 1
ATOM 719 N N . LEU A 1 95 ? -9.514 -7.515 -1.084 1.00 89.88 95 LEU A N 1
ATOM 720 C CA . LEU A 1 95 ? -9.277 -7.042 -2.447 1.00 89.88 95 LEU A CA 1
ATOM 721 C C . LEU A 1 95 ? -7.813 -6.651 -2.687 1.00 89.88 95 LEU A C 1
ATOM 723 O O . LEU A 1 95 ? -7.272 -6.897 -3.766 1.00 89.88 95 LEU A O 1
ATOM 727 N N . ASN A 1 96 ? -7.148 -6.015 -1.718 1.00 90.62 96 ASN A N 1
ATOM 728 C CA . ASN A 1 96 ? -5.734 -5.682 -1.876 1.00 90.62 96 ASN A CA 1
ATOM 729 C C . ASN A 1 96 ? -4.872 -6.949 -1.849 1.00 90.62 96 ASN A C 1
ATOM 731 O O . ASN A 1 96 ? -3.972 -7.080 -2.675 1.00 90.62 96 ASN A O 1
ATOM 735 N N . ALA A 1 97 ? -5.184 -7.902 -0.966 1.00 88.75 97 ALA A N 1
ATOM 736 C CA . ALA A 1 97 ? -4.486 -9.182 -0.851 1.00 88.75 97 ALA A CA 1
ATOM 737 C C . ALA A 1 97 ? -4.640 -10.077 -2.091 1.00 88.75 97 ALA A C 1
ATOM 739 O O . ALA A 1 97 ? -3.747 -10.871 -2.375 1.00 88.75 97 ALA A O 1
ATOM 740 N N . SER A 1 98 ? -5.723 -9.937 -2.864 1.00 90.50 98 SER A N 1
ATOM 741 C CA . SER A 1 98 ? -5.905 -10.691 -4.111 1.00 90.50 98 SER A CA 1
ATOM 742 C C . SER A 1 98 ? -5.024 -10.198 -5.267 1.00 90.50 98 SER A C 1
ATOM 744 O O . SER A 1 98 ? -5.042 -10.788 -6.349 1.00 90.50 98 SER A O 1
ATOM 746 N N . ARG A 1 99 ? -4.284 -9.095 -5.095 1.00 88.94 99 ARG A N 1
ATOM 747 C CA . ARG A 1 99 ? -3.366 -8.572 -6.116 1.00 88.94 99 ARG A CA 1
ATOM 748 C C . ARG A 1 99 ? -2.097 -9.419 -6.170 1.00 88.94 99 ARG A C 1
ATOM 750 O O . ARG A 1 99 ? -1.602 -9.877 -5.150 1.00 88.94 99 ARG A O 1
ATOM 757 N N . ALA A 1 100 ? -1.515 -9.552 -7.364 1.00 86.31 100 ALA A N 1
ATOM 758 C CA . ALA A 1 100 ? -0.285 -10.326 -7.572 1.00 86.31 100 ALA A CA 1
ATOM 759 C C . ALA A 1 100 ? 0.919 -9.806 -6.758 1.00 86.31 100 ALA A C 1
ATOM 761 O O . ALA A 1 100 ? 1.800 -10.575 -6.391 1.00 86.31 100 ALA A O 1
ATOM 762 N N . CYS A 1 101 ? 0.950 -8.501 -6.475 1.00 89.62 101 CYS A N 1
ATOM 763 C CA . CYS A 1 101 ? 1.922 -7.857 -5.599 1.00 89.62 101 CYS A CA 1
ATOM 764 C C . CYS A 1 101 ? 1.172 -6.785 -4.786 1.00 89.62 101 CYS A C 1
ATOM 766 O O . CYS A 1 101 ? 0.945 -5.685 -5.305 1.00 89.62 101 CYS A O 1
ATOM 768 N N . PRO A 1 102 ? 0.667 -7.124 -3.586 1.00 91.62 102 PRO A N 1
ATOM 769 C CA . PRO A 1 102 ? -0.052 -6.182 -2.737 1.00 91.62 102 PRO A CA 1
ATOM 770 C C . PRO A 1 102 ? 0.912 -5.147 -2.148 1.00 91.62 102 PRO A C 1
ATOM 772 O O . PRO A 1 102 ? 2.043 -5.473 -1.794 1.00 91.62 102 PRO A O 1
ATOM 775 N N . THR A 1 103 ? 0.459 -3.897 -2.049 1.00 93.25 103 THR A N 1
ATOM 776 C CA . THR A 1 103 ? 1.283 -2.770 -1.588 1.00 93.25 103 THR A CA 1
ATOM 777 C C . THR A 1 103 ? 0.516 -1.865 -0.626 1.00 93.25 103 THR A C 1
ATOM 779 O O . THR A 1 103 ? -0.722 -1.821 -0.657 1.00 93.25 103 THR A O 1
ATOM 782 N N . TYR A 1 104 ? 1.230 -1.121 0.221 1.00 90.69 104 TYR A N 1
ATOM 783 C CA . TYR A 1 104 ? 0.649 -0.137 1.137 1.00 90.69 104 TYR A CA 1
ATOM 784 C C . TYR A 1 104 ? 0.137 1.081 0.384 1.00 90.69 104 TYR A C 1
ATOM 786 O O . TYR A 1 104 ? -0.922 1.599 0.729 1.00 90.69 104 TYR A O 1
ATOM 794 N N . THR A 1 105 ? 0.812 1.511 -0.686 1.00 90.31 105 THR A N 1
ATOM 795 C CA . THR A 1 105 ? 0.275 2.577 -1.551 1.00 90.31 105 THR A CA 1
ATOM 796 C C . THR A 1 105 ? -1.039 2.154 -2.210 1.00 90.31 105 THR A C 1
ATOM 798 O O . THR A 1 105 ? -1.972 2.953 -2.314 1.00 90.31 105 THR A O 1
ATOM 801 N N . GLY A 1 106 ? -1.147 0.891 -2.635 1.00 89.75 106 GLY A N 1
ATOM 802 C CA . GLY A 1 106 ? -2.357 0.308 -3.209 1.00 89.75 106 GLY A CA 1
ATOM 803 C C . GLY A 1 106 ? -3.488 0.187 -2.192 1.00 89.75 106 GLY A C 1
ATOM 804 O O . GLY A 1 106 ? -4.634 0.517 -2.514 1.00 89.75 106 GLY A O 1
ATOM 805 N N . LEU A 1 107 ? -3.156 -0.216 -0.964 1.00 89.12 107 LEU A N 1
ATOM 806 C CA . LEU A 1 107 ? -4.086 -0.261 0.160 1.00 89.12 107 LEU A CA 1
ATOM 807 C C . LEU A 1 107 ? -4.605 1.139 0.503 1.00 89.12 107 LEU A C 1
ATOM 809 O O . LEU A 1 107 ? -5.813 1.358 0.511 1.00 89.12 107 LEU A O 1
ATOM 813 N N . LEU A 1 108 ? -3.701 2.104 0.693 1.00 85.44 108 LEU A N 1
ATOM 814 C CA . LEU A 1 108 ? -4.027 3.490 1.030 1.00 85.44 108 LEU A CA 1
ATOM 815 C C . LEU A 1 108 ? -4.927 4.138 -0.031 1.00 85.44 108 LEU A C 1
ATOM 817 O O . LEU A 1 108 ? -5.906 4.796 0.312 1.00 85.44 108 LEU A O 1
ATOM 821 N N . LYS A 1 109 ? -4.650 3.907 -1.322 1.00 85.12 109 LYS A N 1
ATOM 822 C CA . LYS A 1 109 ? -5.517 4.365 -2.422 1.00 85.12 109 LYS A CA 1
ATOM 823 C C . LYS A 1 109 ? -6.912 3.752 -2.357 1.00 85.12 109 LYS A C 1
ATOM 825 O O . LYS A 1 109 ? -7.884 4.453 -2.604 1.00 85.12 109 LYS A O 1
ATOM 830 N N . SER A 1 110 ? -7.009 2.460 -2.050 1.00 83.62 110 SER A N 1
ATOM 831 C CA . SER A 1 110 ? -8.295 1.755 -1.996 1.00 83.62 110 SER A CA 1
ATOM 832 C C . SER A 1 110 ? -9.140 2.255 -0.823 1.00 83.62 110 SER A C 1
ATOM 834 O O . SER A 1 110 ? -10.309 2.570 -1.019 1.00 83.62 110 SER A O 1
ATOM 836 N N . LEU A 1 111 ? -8.514 2.461 0.340 1.00 78.44 111 LEU A N 1
ATOM 837 C CA . LEU A 1 111 ? -9.138 3.080 1.513 1.00 78.44 111 LEU A CA 1
ATOM 838 C C . LEU A 1 111 ? -9.572 4.534 1.248 1.00 78.44 111 LEU A C 1
ATOM 840 O O . LEU A 1 111 ? -10.622 4.962 1.714 1.00 78.44 111 LEU A O 1
ATOM 844 N N . GLY A 1 112 ? -8.794 5.297 0.472 1.00 67.00 112 GLY A N 1
ATOM 845 C CA . GLY A 1 112 ? -9.155 6.659 0.065 1.00 67.00 112 GLY A CA 1
ATOM 846 C C . GLY A 1 112 ? -10.249 6.733 -1.013 1.00 67.00 112 GLY A C 1
ATOM 847 O O . GLY A 1 112 ? -10.936 7.745 -1.112 1.00 67.00 112 GLY A O 1
ATOM 848 N N . ALA A 1 113 ? -10.430 5.680 -1.818 1.00 57.09 113 ALA A N 1
ATOM 849 C CA . ALA A 1 113 ? -11.400 5.636 -2.916 1.00 57.09 113 ALA A CA 1
ATOM 850 C C . ALA A 1 113 ? -12.771 5.056 -2.516 1.00 57.09 113 ALA A C 1
ATOM 852 O O . ALA A 1 113 ? -13.767 5.382 -3.160 1.00 57.09 113 ALA A O 1
ATOM 853 N N . SER A 1 114 ? -12.853 4.225 -1.470 1.00 48.41 114 SER A N 1
ATOM 854 C CA . SER A 1 114 ? -14.077 3.511 -1.065 1.00 48.41 114 SER A CA 1
ATOM 855 C C . SER A 1 114 ? -15.098 4.336 -0.263 1.00 48.41 114 SER A C 1
ATOM 857 O O . SER A 1 114 ? -16.127 3.799 0.120 1.00 48.41 114 SER A O 1
ATOM 859 N N . SER A 1 115 ? -14.915 5.659 -0.125 1.00 41.28 115 SER A N 1
ATOM 860 C CA . SER A 1 115 ? -15.719 6.585 0.709 1.00 41.28 115 SER A CA 1
ATOM 861 C C . SER A 1 115 ? -15.178 6.848 2.123 1.00 41.28 115 SER A C 1
ATOM 863 O O . SER A 1 115 ? -15.945 7.216 3.022 1.00 41.28 115 SER A O 1
ATOM 865 N N . CYS A 1 116 ? -13.857 6.830 2.304 1.00 39.62 116 CYS A N 1
ATOM 866 C CA . CYS A 1 116 ? -13.237 7.689 3.307 1.00 39.62 116 CYS A CA 1
ATOM 867 C C . CYS A 1 116 ? -12.946 9.056 2.675 1.00 39.62 116 CYS A C 1
ATOM 869 O O . CYS A 1 116 ? -11.938 9.226 1.992 1.00 39.62 116 CYS A O 1
ATOM 871 N N . ASP A 1 117 ? -13.779 10.063 2.948 1.00 36.16 117 ASP A N 1
ATOM 872 C CA . ASP A 1 117 ? -13.287 11.445 2.966 1.00 36.16 117 ASP A CA 1
ATOM 873 C C . ASP A 1 117 ? -12.298 11.511 4.146 1.00 36.16 117 ASP A C 1
ATOM 875 O O . ASP A 1 117 ? -12.639 11.953 5.244 1.00 36.16 117 ASP A O 1
ATOM 879 N N . VAL A 1 118 ? -11.086 10.964 3.970 1.00 40.41 118 VAL A N 1
ATOM 880 C CA . VAL A 1 118 ? -9.948 11.279 4.834 1.00 40.41 118 VAL A CA 1
ATOM 881 C C . VAL A 1 118 ? -9.636 12.730 4.518 1.00 40.41 118 VAL A C 1
ATOM 883 O O . VAL A 1 118 ? -8.739 13.048 3.738 1.00 40.41 118 VAL A O 1
ATOM 886 N N . ARG A 1 119 ? -10.415 13.646 5.095 1.00 38.62 119 ARG A N 1
ATOM 887 C CA . ARG A 1 119 ? -9.934 15.005 5.249 1.00 38.62 119 ARG A CA 1
ATOM 888 C C . ARG A 1 119 ? -8.762 14.899 6.198 1.00 38.62 119 ARG A C 1
ATOM 890 O O . ARG A 1 119 ? -8.935 14.709 7.399 1.00 38.62 119 ARG A O 1
ATOM 897 N N . TRP A 1 120 ? -7.576 14.996 5.616 1.00 42.41 120 TRP A N 1
ATOM 898 C CA . TRP A 1 120 ? -6.350 15.402 6.275 1.00 42.41 120 TRP A CA 1
ATOM 899 C C . TRP A 1 120 ? -6.632 16.769 6.908 1.00 42.41 120 TRP A C 1
ATOM 901 O O . TRP A 1 120 ? -6.403 17.811 6.298 1.00 42.41 120 TRP A O 1
ATOM 911 N N . ILE A 1 121 ? -7.272 16.783 8.078 1.00 40.72 121 ILE A N 1
ATOM 912 C CA . ILE A 1 121 ? -7.368 17.998 8.869 1.00 40.72 121 ILE A CA 1
ATOM 913 C C . ILE A 1 121 ? -5.988 18.128 9.482 1.00 40.72 121 ILE A C 1
ATOM 915 O O . ILE A 1 121 ? -5.670 17.452 10.452 1.00 40.72 121 ILE A O 1
ATOM 919 N N . ASP A 1 122 ? -5.165 18.963 8.865 1.00 36.69 122 ASP A N 1
ATOM 920 C CA . ASP A 1 122 ? -3.957 19.480 9.481 1.00 36.69 122 ASP A CA 1
ATOM 921 C C . ASP A 1 122 ? -4.395 20.237 10.745 1.00 36.69 122 ASP A C 1
ATOM 923 O O . ASP A 1 122 ? -4.812 21.398 10.694 1.00 36.69 122 ASP A O 1
ATOM 927 N N . VAL A 1 123 ? -4.465 19.530 11.877 1.00 41.50 123 VAL A N 1
ATOM 928 C CA . VAL A 1 123 ? -4.790 20.141 13.164 1.00 41.50 123 VAL A CA 1
ATOM 929 C C . VAL A 1 123 ? -3.542 20.893 13.592 1.00 41.50 123 VAL A C 1
ATOM 931 O O . VAL A 1 123 ? -2.646 20.347 14.236 1.00 41.50 123 VAL A O 1
ATOM 934 N N . GLN A 1 124 ? -3.489 22.155 13.175 1.00 29.28 124 GLN A N 1
ATOM 935 C CA . GLN A 1 124 ? -2.491 23.115 13.616 1.00 29.28 124 GLN A CA 1
ATOM 936 C C . GLN A 1 124 ? -2.478 23.143 15.156 1.00 29.28 124 GLN A C 1
ATOM 938 O O .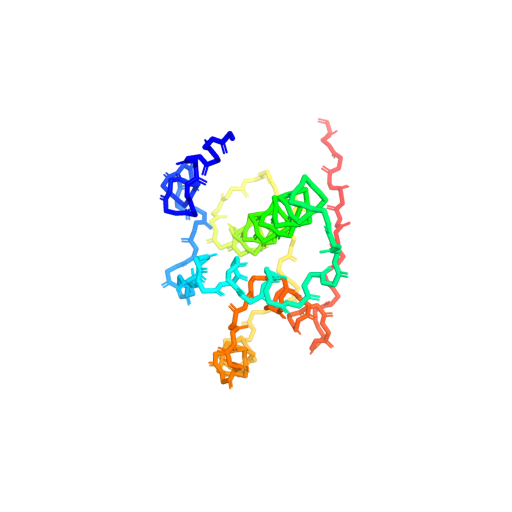 GLN A 1 124 ? -3.550 23.238 15.768 1.00 29.28 124 GLN A O 1
ATOM 943 N N . PRO A 1 125 ? -1.302 23.033 15.796 1.00 36.66 125 PRO A N 1
ATOM 944 C CA . PRO A 1 125 ? -1.203 23.099 17.247 1.00 36.66 125 PRO A CA 1
ATOM 945 C C . PRO A 1 125 ? -1.631 24.494 17.725 1.00 36.66 125 PRO A C 1
ATOM 947 O O . PRO A 1 125 ? -1.191 25.499 17.164 1.00 36.66 125 PRO A O 1
ATOM 950 N N . GLN A 1 126 ? -2.519 24.540 18.726 1.00 39.78 126 GLN A N 1
ATOM 951 C CA . GLN A 1 126 ? -2.840 25.769 19.464 1.00 39.78 126 GLN A CA 1
ATOM 952 C C . GLN A 1 126 ? -1.680 26.196 20.362 1.00 39.78 126 GLN A C 1
ATOM 954 O O . GLN A 1 126 ? -1.019 25.295 20.930 1.00 39.78 126 GLN A O 1
#

Radius of gyration: 16.12 Å; Cα contacts (8 Å, |Δi|>4): 89; chains: 1; bounding box: 40×36×43 Å

pLDDT: mean 73.31, std 19.05, range [28.89, 93.56]

Sequence (126 aa):
MTLKAGIDEIARSLDGLHPPWLPAYDMRAYAAKVDSECGYGSDMMVAIEIDTRMFEEIVAFVHVCGAFASLQPSTARQYACVRNDSAEIDDVLALNASRACPTYTGLLKSLGASSCDVRWIDVQPQ

Solvent-accessible surface area (backbone atoms only — not comparable to full-atom values): 7730 Å² total; per-residue (Å²): 132,84,82,72,76,43,70,74,52,52,49,64,70,43,76,82,30,53,56,91,84,62,80,88,65,62,63,65,62,48,44,53,49,45,60,76,66,52,86,56,94,40,73,69,58,41,50,52,50,38,54,51,55,53,50,51,36,53,53,29,44,51,50,55,25,54,46,59,34,58,82,49,98,67,89,83,62,57,43,68,73,84,73,86,56,65,66,61,52,50,51,52,51,52,59,38,64,72,41,96,76,49,50,39,50,59,43,52,50,48,55,52,69,77,75,42,78,69,63,79,48,80,62,73,83,129

Foldseek 3Di:
DPPPCDLVNVLVVLVPLQDPPDDDFDLVVVLVVCLVVVPDPDPVSNVVSSVVVSVVLSVLSVVVSLQSSCVDPDPPRQWDDPDDPVVLLVVLVVVQVPDPGRTSVSSSVSVVPPDPPRPSPRPDDD

Mean predicted aligned error: 10.09 Å